Protein AF-A0A7S1T721-F1 (afdb_monomer_lite)

Sequence (139 aa):
MPKGSGSCIAAAPPLPSSWQLRHRRAAVNPCRRPHQLRRCPDRTATWREYELRRGQQLLIEADSDTDASIRLLDGSAEMYGAELFAEQSVSISEPRLSVFTRTGCRIHITGGAQCTCSESAEAQMDAYLEAHSHLNDRR

Organism: NCBI:txid63592

InterPro domains:
  IPR032324 Clp1, N-terminal [PF16573] (51-139)
  IPR038239 Clp1, N-terminal domain superfamily [G3DSA:2.60.120.1030] (42-121)

Radius of gyration: 33.01 Å; chains: 1; bounding box: 82×43×84 Å

pLDDT: mean 75.85, std 22.19, range [33.75, 97.12]

Foldseek 3Di:
DDDDDDDDDDDDDDDDDDDDDDDDDDPPPDPDDPDDPPPPPDDDFDKDKDKDAAQKKKKKAADPVKWKKKAWCDDWKDWVNHTGDHPDIDIDPDRITMITHRHITMMMMTMDIDMDMDNHRNVVVVVVVVVVVVVVVVD

Secondary structure (DSSP, 8-state):
----------PPPPPP--------------------------S---EEEEEEETT-EEEEEE-TTS-EEEEEEEE-EEETTEEEPBT-EEEE-SSEEEEE-SSEEEEEEESSEEEEEES--HHHHHHHHHHHHHHHTT-

Structure (mmCIF, N/CA/C/O backbone):
data_AF-A0A7S1T721-F1
#
_entry.id   AF-A0A7S1T721-F1
#
loop_
_atom_site.group_PDB
_atom_site.id
_atom_site.type_symbol
_atom_site.label_atom_id
_atom_site.label_alt_id
_atom_site.label_comp_id
_atom_site.label_asym_id
_atom_site.label_entity_id
_atom_site.label_seq_id
_atom_site.pdbx_PDB_ins_code
_atom_site.Cartn_x
_atom_site.Cartn_y
_atom_site.Cartn_z
_atom_site.occupancy
_atom_site.B_iso_or_equiv
_atom_site.auth_seq_id
_atom_site.auth_comp_id
_atom_site.auth_asym_id
_atom_site.auth_atom_id
_atom_site.pdbx_PDB_model_num
ATOM 1 N N . MET A 1 1 ? -50.811 29.793 35.464 1.00 43.50 1 MET A N 1
ATOM 2 C CA . MET A 1 1 ? -51.898 29.952 36.465 1.00 43.50 1 MET A CA 1
ATOM 3 C C . MET A 1 1 ? -53.196 29.600 35.751 1.00 43.50 1 MET A C 1
ATOM 5 O O . MET A 1 1 ? -53.323 30.119 34.647 1.00 43.50 1 MET A O 1
ATOM 9 N N . PRO A 1 2 ? -54.096 28.726 36.259 1.00 48.97 2 PRO A N 1
ATOM 10 C CA . PRO A 1 2 ? -54.357 28.259 37.644 1.00 48.97 2 PRO A CA 1
ATOM 11 C C . PRO A 1 2 ? -53.751 26.855 37.922 1.00 48.97 2 PRO A C 1
ATOM 13 O O . PRO A 1 2 ? -53.362 26.190 36.973 1.00 48.97 2 PRO A O 1
ATOM 16 N N . LYS A 1 3 ? -53.366 26.419 39.138 1.00 37.62 3 LYS A N 1
ATOM 17 C CA . LYS A 1 3 ? -54.007 26.191 40.466 1.00 37.62 3 LYS A CA 1
ATOM 18 C C . LYS A 1 3 ? -54.842 24.894 40.572 1.00 37.62 3 LYS A C 1
ATOM 20 O O . LYS A 1 3 ? -55.857 24.767 39.903 1.00 37.62 3 LYS A O 1
ATOM 25 N N . GLY A 1 4 ? -54.415 24.008 41.487 1.00 40.22 4 GLY A N 1
ATOM 26 C CA . GLY A 1 4 ? -55.108 22.800 41.974 1.00 40.22 4 GLY A CA 1
ATOM 27 C C . GLY A 1 4 ? -54.104 21.694 42.360 1.00 40.22 4 GLY A C 1
ATOM 28 O O . GLY A 1 4 ? -53.768 20.880 41.517 1.00 40.22 4 GLY A O 1
ATOM 29 N N . SER A 1 5 ? -53.348 21.749 43.465 1.00 40.75 5 SER A N 1
ATOM 30 C CA . SER A 1 5 ? -53.702 21.417 44.864 1.00 40.75 5 SER A CA 1
ATOM 31 C C . SER A 1 5 ? -54.547 20.145 45.035 1.00 40.75 5 SER A C 1
ATOM 33 O O . SER A 1 5 ? -55.761 20.185 44.868 1.00 40.75 5 SER A O 1
ATOM 35 N N . GLY A 1 6 ? -53.899 19.050 45.444 1.00 42.00 6 GLY A N 1
ATOM 36 C CA . GLY A 1 6 ? -54.532 17.783 45.819 1.00 42.00 6 GLY A CA 1
ATOM 37 C C . GLY A 1 6 ? -53.585 16.925 46.656 1.00 42.00 6 GLY A C 1
ATOM 38 O O . GLY A 1 6 ? -52.986 15.981 46.159 1.00 42.00 6 GLY A O 1
ATOM 39 N N . SER A 1 7 ? -53.402 17.325 47.914 1.00 41.50 7 SER A N 1
ATOM 40 C CA . SER A 1 7 ? -52.747 16.563 48.982 1.00 41.50 7 SER A CA 1
ATOM 41 C C . SER A 1 7 ? -53.683 15.458 49.470 1.00 41.50 7 SER A C 1
ATOM 43 O O . SER A 1 7 ? -54.817 15.769 49.824 1.00 41.50 7 SER A O 1
ATOM 45 N N . CYS A 1 8 ? -53.209 14.212 49.551 1.00 38.69 8 CYS A N 1
ATOM 46 C CA . CYS A 1 8 ? -53.799 13.161 50.385 1.00 38.69 8 CYS A CA 1
ATOM 47 C C . CYS A 1 8 ? -52.668 12.302 50.970 1.00 38.69 8 CYS A C 1
ATOM 49 O O . CYS A 1 8 ? -52.144 11.391 50.335 1.00 38.69 8 CYS A O 1
ATOM 51 N N . ILE A 1 9 ? -52.283 12.653 52.194 1.00 39.19 9 ILE A N 1
ATOM 52 C CA . ILE A 1 9 ? -51.450 11.869 53.104 1.00 39.19 9 ILE A CA 1
ATOM 53 C C . ILE A 1 9 ? -52.317 10.722 53.637 1.00 39.19 9 ILE A C 1
ATOM 55 O O . ILE A 1 9 ? -53.380 10.979 54.198 1.00 39.19 9 ILE A O 1
ATOM 59 N N . ALA A 1 10 ? -51.865 9.475 53.503 1.00 42.56 10 ALA A N 1
ATOM 60 C CA . ALA A 1 10 ? -52.434 8.340 54.224 1.00 42.56 10 ALA A CA 1
ATOM 61 C C . ALA A 1 10 ? -51.412 7.866 55.264 1.00 42.56 10 ALA A C 1
ATOM 63 O O . ALA A 1 10 ? -50.410 7.230 54.939 1.00 42.56 10 ALA A O 1
ATOM 64 N N . ALA A 1 11 ? -51.653 8.252 56.516 1.00 39.41 11 ALA A N 1
ATOM 65 C CA . ALA A 1 11 ? -50.906 7.808 57.680 1.00 39.41 11 ALA A CA 1
ATOM 66 C C .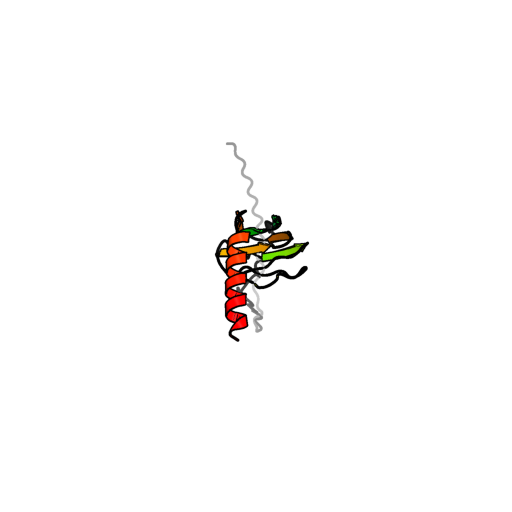 ALA A 1 11 ? -51.246 6.340 57.987 1.00 39.41 11 ALA A C 1
ATOM 68 O O . ALA A 1 11 ? -52.413 5.994 58.167 1.00 39.41 11 ALA A O 1
ATOM 69 N N . ALA A 1 12 ? -50.224 5.485 58.054 1.00 53.25 12 ALA A N 1
ATOM 70 C CA . ALA A 1 12 ? -50.346 4.117 58.545 1.00 53.25 12 ALA A CA 1
ATOM 71 C C . ALA A 1 12 ? -50.209 4.094 60.085 1.00 53.25 12 ALA A C 1
ATOM 73 O O . ALA A 1 12 ? -49.391 4.842 60.629 1.00 53.25 12 ALA A O 1
ATOM 74 N N . PRO A 1 13 ? -50.997 3.270 60.799 1.00 61.84 13 PRO A N 1
ATOM 75 C CA . PRO A 1 13 ? -51.013 3.237 62.260 1.00 61.84 13 PRO A CA 1
ATOM 76 C C . PRO A 1 13 ? -49.749 2.585 62.860 1.00 61.84 13 PRO A C 1
ATOM 78 O O . PRO A 1 13 ? -49.121 1.742 62.215 1.00 61.84 13 PRO A O 1
ATOM 81 N N . PRO A 1 14 ? -49.374 2.942 64.104 1.00 55.56 14 PRO A N 1
ATOM 82 C CA . PRO A 1 14 ? -48.174 2.427 64.758 1.00 55.56 14 PRO A CA 1
ATOM 83 C C . PRO A 1 14 ? -48.369 0.989 65.260 1.00 55.56 14 PRO A C 1
ATOM 85 O O . PRO A 1 14 ? -49.352 0.682 65.934 1.00 55.56 14 PRO A O 1
ATOM 88 N N . LEU A 1 15 ? -47.398 0.117 64.973 1.00 57.59 15 LEU A N 1
ATOM 89 C CA . LEU A 1 15 ? -47.312 -1.224 65.554 1.00 57.59 15 LEU A CA 1
ATOM 90 C C . LEU A 1 15 ? -46.479 -1.203 66.850 1.00 57.59 15 LEU A C 1
ATOM 92 O O . LEU A 1 15 ? -45.462 -0.505 66.910 1.00 57.59 15 LEU A O 1
ATOM 96 N N . PRO A 1 16 ? -46.896 -1.946 67.891 1.00 51.38 16 PRO A N 1
ATOM 97 C CA . PRO A 1 16 ? -46.320 -1.848 69.223 1.00 51.38 16 PRO A CA 1
ATOM 98 C C . PRO A 1 16 ? -44.988 -2.583 69.393 1.00 51.38 16 PRO A C 1
ATOM 100 O O . PRO A 1 16 ? -44.710 -3.637 68.823 1.00 51.38 16 PRO A O 1
ATOM 103 N N . SER A 1 17 ? -44.200 -2.002 70.290 1.00 45.88 17 SER A N 1
ATOM 104 C CA . SER A 1 17 ? -42.945 -2.485 70.836 1.00 45.88 17 SER A CA 1
ATOM 105 C C . SER A 1 17 ? -43.137 -3.734 71.697 1.00 45.88 17 SER A C 1
ATOM 107 O O . SER A 1 17 ? -43.634 -3.639 72.818 1.00 45.88 17 SER A O 1
ATOM 109 N N . SER A 1 18 ? -42.643 -4.888 71.258 1.00 44.91 18 SER A N 1
ATOM 110 C CA . SER A 1 18 ? -41.943 -5.766 72.195 1.00 44.91 18 SER A CA 1
ATOM 111 C C . SER A 1 18 ? -41.034 -6.785 71.511 1.00 44.91 18 SER A C 1
ATOM 113 O O . SER A 1 18 ? -41.468 -7.667 70.788 1.00 44.91 18 SER A O 1
ATOM 115 N N . TRP A 1 19 ? -39.740 -6.617 71.791 1.00 41.31 19 TRP A N 1
ATOM 116 C CA . TRP A 1 19 ? -38.812 -7.675 72.182 1.00 41.31 19 TRP A CA 1
ATOM 117 C C . TRP A 1 19 ? -38.781 -8.957 71.341 1.00 41.31 19 TRP A C 1
ATOM 119 O O . TRP A 1 19 ? -39.477 -9.916 71.641 1.00 41.31 19 TRP A O 1
ATOM 129 N N . GLN A 1 20 ? -37.791 -9.039 70.448 1.00 52.62 20 GLN A N 1
ATOM 130 C CA . GLN A 1 20 ? -36.815 -10.136 70.488 1.00 52.62 20 GLN A CA 1
ATOM 131 C C . GLN A 1 20 ? -35.539 -9.755 69.717 1.00 52.62 20 GLN A C 1
ATOM 133 O O . GLN A 1 20 ? -35.442 -9.852 68.497 1.00 52.62 20 GLN A O 1
ATOM 138 N N . LEU A 1 21 ? -34.528 -9.308 70.471 1.00 44.84 21 LEU A N 1
ATOM 139 C CA . LEU A 1 21 ? -33.126 -9.410 70.071 1.00 44.84 21 LEU A CA 1
ATOM 140 C C . LEU A 1 21 ? -32.742 -10.898 70.047 1.00 44.84 21 LEU A C 1
ATOM 142 O O . LEU A 1 21 ? -32.943 -11.576 71.051 1.00 44.84 21 LEU A O 1
ATOM 146 N N . ARG A 1 22 ? -32.039 -11.352 69.003 1.00 43.22 22 ARG A N 1
ATOM 147 C CA . ARG A 1 22 ? -30.608 -11.719 69.082 1.00 43.22 22 ARG A CA 1
ATOM 148 C C . ARG A 1 22 ? -30.118 -12.409 67.799 1.00 43.22 22 ARG A C 1
ATOM 150 O O . ARG A 1 22 ? -30.504 -13.518 67.475 1.00 43.22 22 ARG A O 1
ATOM 157 N N . HIS A 1 23 ? -29.121 -11.742 67.219 1.00 40.81 23 HIS A N 1
ATOM 158 C CA . HIS A 1 23 ? -27.871 -12.273 66.662 1.00 40.81 23 HIS A CA 1
ATOM 159 C C . HIS A 1 23 ? -27.827 -12.990 65.304 1.00 40.81 23 HIS A C 1
ATOM 161 O O . HIS A 1 23 ? -28.151 -14.159 65.160 1.00 40.81 23 HIS A O 1
ATOM 167 N N . ARG A 1 24 ? -27.096 -12.289 64.420 1.00 35.91 24 ARG A N 1
ATOM 168 C CA . ARG A 1 24 ? -26.047 -12.783 63.511 1.00 35.91 24 ARG A CA 1
ATOM 169 C C . ARG A 1 24 ? -26.511 -13.574 62.281 1.00 35.91 24 ARG A C 1
ATOM 171 O O . ARG A 1 24 ? -26.586 -14.792 62.308 1.00 35.91 24 ARG A O 1
ATOM 178 N N . 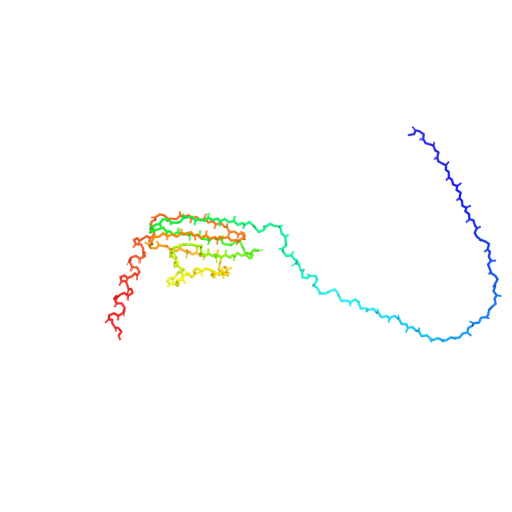ARG A 1 25 ? -26.488 -12.902 61.127 1.00 38.94 25 ARG A N 1
ATOM 179 C CA . ARG A 1 25 ? -25.310 -12.880 60.231 1.00 38.94 25 ARG A CA 1
ATOM 180 C C . ARG A 1 25 ? -25.505 -11.837 59.131 1.00 38.94 25 ARG A C 1
ATOM 182 O O . ARG A 1 25 ? -26.471 -11.874 58.382 1.00 38.94 25 ARG A O 1
ATOM 189 N N . ALA A 1 26 ? -24.553 -10.914 59.058 1.00 39.00 26 ALA A N 1
ATOM 190 C CA . ALA A 1 26 ? -24.348 -10.056 57.909 1.00 39.00 26 ALA A CA 1
ATOM 191 C C . ALA A 1 26 ? -23.883 -10.914 56.726 1.00 39.00 26 ALA A C 1
ATOM 193 O O . ALA A 1 26 ? -22.879 -11.615 56.830 1.00 39.00 26 ALA A O 1
ATOM 194 N N . ALA A 1 27 ? -24.594 -10.820 55.608 1.00 42.88 27 ALA A N 1
ATOM 195 C CA . ALA A 1 27 ? -24.059 -11.119 54.288 1.00 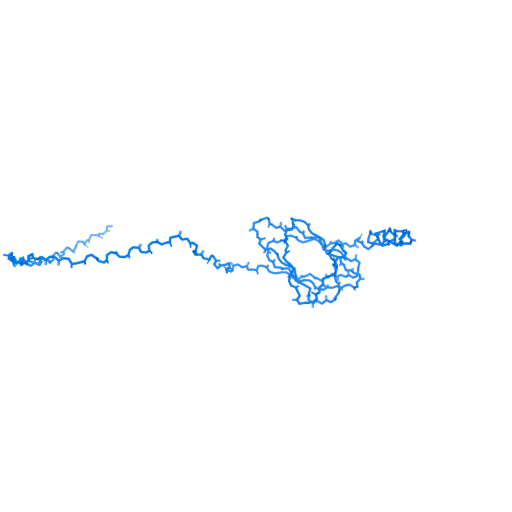42.88 27 ALA A CA 1
ATOM 196 C C . ALA A 1 27 ? -24.166 -9.840 53.452 1.00 42.88 27 ALA A C 1
ATOM 198 O O . ALA A 1 27 ? -24.925 -9.735 52.496 1.00 42.88 27 ALA A O 1
ATOM 199 N N . VAL A 1 28 ? -23.401 -8.833 53.870 1.00 42.22 28 VAL A N 1
ATOM 200 C CA . VAL A 1 28 ? -22.884 -7.830 52.945 1.00 42.22 28 VAL A CA 1
ATOM 201 C C . VAL A 1 28 ? -21.873 -8.583 52.092 1.00 42.22 28 VAL A C 1
ATOM 203 O O . VAL A 1 28 ? -20.819 -8.957 52.598 1.00 42.22 28 VAL A O 1
ATOM 206 N N . ASN A 1 29 ? -22.205 -8.850 50.828 1.00 46.50 29 ASN A N 1
ATOM 207 C CA . ASN A 1 29 ? -21.193 -9.186 49.835 1.00 46.50 29 ASN A CA 1
ATOM 208 C C . ASN A 1 29 ? -21.132 -8.048 48.805 1.00 46.50 29 ASN A C 1
ATOM 210 O O . ASN A 1 29 ? -21.956 -7.982 47.890 1.00 46.50 29 ASN A O 1
ATOM 214 N N . PRO A 1 30 ? -20.209 -7.091 49.000 1.00 44.62 30 PRO A N 1
ATOM 215 C CA . PRO A 1 30 ? -20.024 -5.937 48.149 1.00 44.62 30 PRO A CA 1
ATOM 216 C C . PRO A 1 30 ? -19.017 -6.310 47.064 1.00 44.62 30 PRO A C 1
ATOM 218 O O . PRO A 1 30 ? -17.825 -6.047 47.183 1.00 44.62 30 PRO A O 1
ATOM 221 N N . CYS A 1 31 ? -19.481 -6.900 45.968 1.00 37.88 31 CYS A N 1
ATOM 222 C CA . CYS A 1 31 ? -18.642 -7.039 44.781 1.00 37.88 31 CYS A CA 1
ATOM 223 C C . CYS A 1 31 ? -18.822 -5.813 43.878 1.00 37.88 31 CYS A C 1
ATOM 225 O O . CYS A 1 31 ? -19.319 -5.894 42.760 1.00 37.88 31 CYS A O 1
ATOM 227 N N . ARG A 1 32 ? -18.374 -4.655 44.383 1.00 44.66 32 ARG A N 1
ATOM 228 C CA . ARG A 1 32 ? -17.864 -3.573 43.537 1.00 44.66 32 ARG A CA 1
ATOM 229 C C . ARG A 1 32 ? -16.564 -4.072 42.905 1.00 44.66 32 ARG A C 1
ATOM 231 O O . ARG A 1 32 ? -15.559 -4.205 43.597 1.00 44.66 32 ARG A O 1
ATOM 238 N N . ARG A 1 33 ? -16.557 -4.279 41.592 1.00 41.78 33 ARG A N 1
ATOM 239 C CA . ARG A 1 33 ? -15.350 -4.098 40.776 1.00 41.78 33 ARG A CA 1
ATOM 240 C C . ARG A 1 33 ? -15.703 -3.198 39.594 1.00 41.78 33 ARG A C 1
ATOM 242 O O . ARG A 1 33 ? -16.337 -3.667 38.655 1.00 41.78 33 ARG A O 1
ATOM 249 N N . PRO A 1 34 ? -15.321 -1.912 39.633 1.00 43.94 34 PRO A N 1
ATOM 250 C CA . PRO A 1 34 ? -15.417 -1.028 38.491 1.00 43.94 34 PRO A CA 1
ATOM 251 C C . PRO A 1 34 ? -14.120 -1.159 37.694 1.00 43.94 34 PRO A C 1
ATOM 253 O O . PRO A 1 34 ? -13.268 -0.289 37.771 1.00 43.94 34 PRO A O 1
ATOM 256 N N . HIS A 1 35 ? -13.927 -2.255 36.963 1.00 40.00 35 HIS A N 1
ATOM 257 C CA . HIS A 1 35 ? -12.844 -2.311 35.984 1.00 40.00 35 HIS A CA 1
ATOM 258 C C . HIS A 1 35 ? -13.329 -2.980 34.707 1.00 40.00 35 HIS A C 1
ATOM 260 O O . HIS A 1 35 ? -13.461 -4.194 34.613 1.00 40.00 35 HIS A O 1
ATOM 266 N N . GLN A 1 36 ? -13.568 -2.088 33.749 1.00 47.06 36 GLN A N 1
ATOM 267 C CA . GLN A 1 36 ? -13.672 -2.317 32.321 1.00 47.06 36 GLN A CA 1
ATOM 268 C C . GLN A 1 36 ? -14.896 -3.120 31.893 1.00 47.06 36 GLN A C 1
ATOM 270 O O . GLN A 1 36 ? -14.829 -4.287 31.516 1.00 47.06 36 GLN A O 1
ATOM 275 N N . LEU A 1 37 ? -16.017 -2.393 31.807 1.00 44.34 37 LEU A N 1
ATOM 276 C CA . LEU A 1 37 ? -16.826 -2.467 30.595 1.00 44.34 37 LEU A CA 1
ATOM 277 C C . LEU A 1 37 ? -15.841 -2.496 29.423 1.00 44.34 37 LEU A C 1
ATOM 279 O O . LEU A 1 37 ? -15.228 -1.475 29.106 1.00 44.34 37 LEU A O 1
ATOM 283 N N . ARG A 1 38 ? -15.629 -3.679 28.839 1.00 42.00 38 ARG A N 1
ATOM 284 C CA . ARG A 1 38 ? -15.104 -3.781 27.486 1.00 42.00 38 ARG A CA 1
ATOM 285 C C . ARG A 1 38 ? -16.036 -2.912 26.666 1.00 42.00 38 ARG A C 1
ATOM 287 O O . ARG A 1 38 ? -17.195 -3.269 26.458 1.00 42.00 38 ARG A O 1
ATOM 294 N N . ARG A 1 39 ? -15.553 -1.719 26.326 1.00 41.09 39 ARG A N 1
ATOM 295 C CA . ARG A 1 39 ? -16.171 -0.845 25.345 1.00 41.09 39 ARG A CA 1
ATOM 296 C C . ARG A 1 39 ? -16.386 -1.761 24.149 1.00 41.09 39 ARG A C 1
ATOM 298 O O . ARG A 1 39 ? -15.411 -2.248 23.594 1.00 41.09 39 ARG A O 1
ATOM 305 N N . CYS A 1 40 ? -17.628 -2.118 23.848 1.00 33.75 40 CYS A N 1
ATOM 306 C CA . CYS A 1 40 ? -17.922 -2.644 22.528 1.00 33.75 40 CYS A CA 1
ATOM 307 C C . CYS A 1 40 ? -17.649 -1.450 21.612 1.00 33.75 40 CYS A C 1
ATOM 309 O O . CYS A 1 40 ? -18.341 -0.440 21.780 1.00 33.75 40 CYS A O 1
ATOM 311 N N . PRO A 1 41 ? -16.626 -1.464 20.740 1.00 47.75 41 PRO A N 1
ATOM 312 C CA . PRO A 1 41 ? -16.559 -0.455 19.708 1.00 47.75 41 PRO A CA 1
ATOM 313 C C . PRO A 1 41 ? -17.615 -0.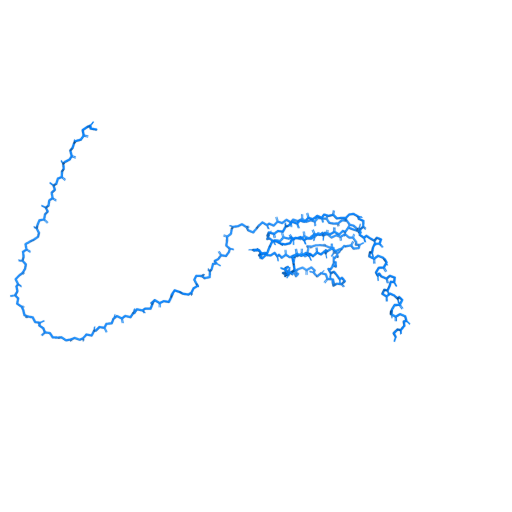871 18.686 1.00 47.75 41 PRO A C 1
ATOM 315 O O . PRO A 1 41 ? -17.326 -1.593 17.740 1.00 47.75 41 PRO A O 1
ATOM 318 N N . ASP A 1 42 ? -18.871 -0.518 18.942 1.00 48.09 42 ASP A N 1
ATOM 319 C CA . ASP A 1 42 ? -19.915 -0.638 17.938 1.00 48.09 42 ASP A CA 1
ATOM 320 C C . ASP A 1 42 ? -20.332 0.757 17.467 1.00 48.09 42 ASP A C 1
ATOM 322 O O . ASP A 1 42 ? -20.617 1.639 18.279 1.00 48.09 42 ASP A O 1
ATOM 326 N N . ARG A 1 43 ? -20.405 0.864 16.134 1.00 48.09 43 ARG A N 1
ATOM 327 C CA . ARG A 1 43 ? -21.007 1.897 15.281 1.00 48.09 43 ARG A CA 1
ATOM 328 C C . ARG A 1 43 ? -20.306 3.246 15.261 1.00 48.09 43 ARG A C 1
ATOM 330 O O . ARG A 1 43 ? -20.589 4.105 16.078 1.00 48.09 43 ARG A O 1
ATOM 337 N N . THR A 1 44 ? -19.440 3.541 14.306 1.00 51.66 44 THR A N 1
ATOM 338 C CA . THR A 1 44 ? -19.534 3.247 12.869 1.00 51.66 44 THR A CA 1
ATOM 339 C C . THR A 1 44 ? -18.146 2.896 12.367 1.00 51.66 44 THR A C 1
ATOM 341 O O . THR A 1 44 ? -17.312 3.786 12.233 1.00 51.66 44 THR A O 1
ATOM 344 N N . ALA A 1 45 ? -17.892 1.616 12.086 1.00 59.12 45 ALA A N 1
ATOM 345 C CA . ALA A 1 45 ? -16.716 1.236 11.316 1.00 59.12 45 ALA A CA 1
ATOM 346 C C . ALA A 1 45 ? -16.888 1.824 9.911 1.00 59.12 45 ALA A C 1
ATOM 348 O O . ALA A 1 45 ? -17.575 1.256 9.061 1.00 59.12 45 ALA A O 1
ATOM 349 N N . THR A 1 46 ? -16.350 3.024 9.703 1.00 83.75 46 THR A N 1
ATOM 350 C CA . THR A 1 46 ? -16.254 3.620 8.380 1.00 83.75 46 THR A CA 1
ATOM 351 C C . THR A 1 46 ? -15.288 2.764 7.597 1.00 83.75 46 THR A C 1
ATOM 353 O O . THR A 1 46 ? -14.133 2.593 7.987 1.00 83.75 46 THR A O 1
ATOM 356 N N . TRP A 1 47 ? -15.793 2.179 6.526 1.00 87.94 47 TRP A N 1
ATOM 357 C CA . TRP A 1 47 ? -14.995 1.397 5.615 1.00 87.94 47 TRP A CA 1
ATOM 358 C C . TRP A 1 47 ? -15.010 2.053 4.245 1.00 87.94 47 TRP A C 1
ATOM 360 O O . TRP A 1 47 ? -15.970 2.735 3.873 1.00 87.94 47 TRP A O 1
ATOM 370 N N . ARG A 1 48 ? -13.904 1.905 3.526 1.00 92.56 48 ARG A N 1
ATOM 371 C CA . ARG A 1 48 ? -13.719 2.436 2.180 1.00 92.56 48 ARG A CA 1
ATOM 372 C C . ARG A 1 48 ? -12.999 1.398 1.343 1.00 92.56 48 ARG A C 1
ATOM 374 O O . ARG A 1 48 ? -12.069 0.748 1.817 1.00 92.56 48 ARG A O 1
ATOM 381 N N . GLU A 1 49 ? -13.430 1.266 0.101 1.00 94.12 49 GLU A N 1
ATOM 382 C CA . GLU A 1 49 ? -12.725 0.484 -0.904 1.00 94.12 49 GLU A CA 1
ATOM 383 C C . GLU A 1 49 ? -11.966 1.420 -1.837 1.00 94.12 49 GLU A C 1
ATOM 385 O O . GLU A 1 49 ? -12.470 2.476 -2.222 1.00 94.12 49 GLU A O 1
ATOM 390 N N . TYR A 1 50 ? -10.758 1.009 -2.202 1.00 94.06 50 TYR A N 1
ATOM 391 C CA . TYR A 1 50 ? -9.916 1.694 -3.166 1.00 94.06 50 TYR A CA 1
ATOM 392 C C . TYR A 1 50 ? -9.525 0.709 -4.257 1.00 94.06 50 TYR A C 1
ATOM 394 O O . TYR A 1 50 ? -9.019 -0.381 -3.981 1.00 94.06 50 TYR A O 1
ATOM 402 N N . GLU A 1 51 ? -9.765 1.106 -5.500 1.00 95.31 51 GLU A N 1
ATOM 403 C CA . GLU A 1 51 ? -9.290 0.397 -6.678 1.00 95.31 51 GLU A CA 1
ATOM 404 C C . GLU A 1 51 ? -8.030 1.099 -7.179 1.00 95.31 51 GLU A C 1
ATOM 406 O O . GLU A 1 51 ? -8.054 2.286 -7.513 1.00 95.31 51 GLU A O 1
ATOM 411 N N . LEU A 1 52 ? -6.920 0.369 -7.182 1.00 94.56 52 LEU A N 1
ATOM 412 C CA . LEU A 1 52 ? -5.625 0.854 -7.632 1.00 94.56 52 LEU A CA 1
ATOM 413 C C . LEU A 1 52 ? -5.310 0.227 -8.982 1.00 94.56 52 LEU A C 1
ATOM 415 O O . LEU A 1 52 ? -5.365 -0.993 -9.152 1.00 94.56 52 LEU A O 1
ATOM 419 N N . ARG A 1 53 ? -4.946 1.070 -9.945 1.00 94.94 53 ARG A N 1
ATOM 420 C CA . ARG A 1 53 ? -4.449 0.633 -11.251 1.00 94.94 53 ARG A CA 1
ATOM 421 C C . ARG A 1 53 ? -2.989 0.206 -11.141 1.00 94.94 53 ARG A C 1
ATOM 423 O O . ARG A 1 53 ? -2.282 0.577 -10.207 1.00 94.94 53 ARG A O 1
ATOM 430 N N . ARG A 1 54 ? -2.524 -0.541 -12.141 1.00 93.50 54 ARG A N 1
ATOM 431 C CA . ARG A 1 54 ? -1.107 -0.885 -12.318 1.00 93.50 54 ARG A CA 1
ATOM 432 C C . ARG A 1 54 ? -0.213 0.349 -12.134 1.00 93.50 54 ARG A C 1
ATOM 434 O O . ARG A 1 54 ? -0.454 1.371 -12.771 1.00 93.50 54 ARG A O 1
ATOM 441 N N . GLY A 1 55 ? 0.803 0.227 -11.281 1.00 91.88 55 GLY A N 1
ATOM 442 C CA . GLY A 1 55 ? 1.793 1.278 -11.038 1.00 91.88 55 GLY A CA 1
ATOM 443 C C . GLY A 1 55 ? 1.337 2.380 -10.077 1.00 91.88 55 GLY A C 1
ATOM 444 O O . GLY A 1 55 ? 2.099 3.317 -9.829 1.00 91.88 55 GLY A O 1
ATOM 445 N N . GLN A 1 56 ? 0.125 2.286 -9.517 1.00 94.44 56 GLN A N 1
ATOM 446 C CA . GLN A 1 56 ? -0.369 3.242 -8.529 1.00 94.44 56 GLN A CA 1
ATOM 447 C C . GLN A 1 56 ? 0.026 2.862 -7.102 1.00 94.44 56 GLN A C 1
ATOM 449 O O . GLN A 1 56 ? 0.276 1.701 -6.766 1.00 94.44 56 GLN A O 1
ATOM 454 N N . GLN A 1 57 ? 0.031 3.880 -6.247 1.00 94.12 57 GLN A N 1
ATOM 455 C CA . GLN A 1 57 ? 0.299 3.754 -4.822 1.00 94.12 57 GLN A CA 1
ATOM 456 C C . GLN A 1 57 ? -0.788 4.456 -4.016 1.00 94.12 57 GLN A C 1
ATOM 458 O O . GLN A 1 57 ? -1.173 5.583 -4.319 1.00 94.12 57 GLN A O 1
ATOM 463 N N . LEU A 1 58 ? -1.253 3.801 -2.960 1.00 94.69 58 LEU A N 1
ATOM 464 C CA . LEU A 1 58 ? -2.146 4.367 -1.965 1.00 94.69 58 LEU A CA 1
ATOM 465 C C . LEU A 1 58 ? -1.327 4.822 -0.764 1.00 94.69 58 LEU A C 1
ATOM 467 O O . LEU A 1 58 ? -0.679 4.009 -0.107 1.00 94.69 58 LEU A O 1
ATOM 471 N N . LEU A 1 59 ? -1.364 6.116 -0.476 1.00 94.06 59 LEU A N 1
ATOM 472 C CA . LEU A 1 59 ? -0.810 6.687 0.742 1.00 94.06 59 LEU A CA 1
ATOM 473 C C . LEU A 1 59 ? -1.914 6.726 1.788 1.00 94.06 59 LEU A C 1
ATOM 475 O O . LEU A 1 59 ? -2.979 7.286 1.536 1.00 94.06 59 LEU A O 1
ATOM 479 N N . ILE A 1 60 ? -1.652 6.125 2.940 1.00 92.56 60 ILE A N 1
ATOM 480 C CA . ILE A 1 60 ? -2.595 6.001 4.044 1.00 92.56 60 ILE A CA 1
ATOM 481 C C . ILE A 1 60 ? -2.024 6.781 5.221 1.00 92.56 60 ILE A C 1
ATOM 483 O O . ILE A 1 60 ? -0.902 6.524 5.654 1.00 92.56 60 ILE A O 1
ATOM 487 N N . GLU A 1 61 ? -2.805 7.718 5.735 1.00 92.50 61 GLU A N 1
ATOM 488 C CA . GLU A 1 61 ? -2.518 8.471 6.950 1.00 92.50 61 GLU A CA 1
ATOM 489 C C . GLU A 1 61 ? -3.570 8.078 7.987 1.00 92.50 61 GLU A C 1
ATOM 491 O O . GLU A 1 61 ? -4.757 8.363 7.814 1.00 92.50 61 GLU A O 1
ATOM 496 N N . ALA A 1 62 ? -3.152 7.337 9.012 1.00 89.81 62 ALA A N 1
ATOM 497 C CA . ALA A 1 62 ? -4.047 6.820 10.041 1.00 8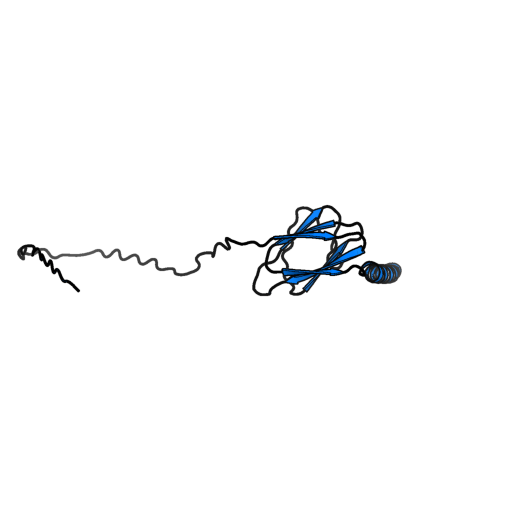9.81 62 ALA A CA 1
ATOM 498 C C . ALA A 1 62 ? -4.199 7.821 11.189 1.00 89.81 62 ALA A C 1
ATOM 500 O O . ALA A 1 62 ? -3.218 8.411 11.649 1.00 89.81 62 ALA A O 1
ATOM 501 N N . ASP A 1 63 ? -5.429 7.982 11.677 1.00 85.50 63 ASP A N 1
ATOM 502 C CA . ASP A 1 63 ? -5.699 8.813 12.844 1.00 85.50 63 ASP A CA 1
ATOM 503 C C . ASP A 1 63 ? -5.166 8.108 14.101 1.00 85.50 63 ASP A C 1
ATOM 505 O O . ASP A 1 63 ? -5.497 6.952 14.364 1.00 85.50 63 ASP A O 1
ATOM 509 N N . SER A 1 64 ? -4.380 8.806 14.927 1.00 77.06 64 SER A N 1
ATOM 510 C CA . SER A 1 64 ? -3.716 8.213 16.103 1.00 77.06 64 SER A CA 1
ATOM 511 C C . SER A 1 64 ? -4.667 7.688 17.187 1.00 77.06 64 SER A C 1
ATOM 513 O O . SER A 1 64 ? -4.219 7.041 18.128 1.00 77.06 64 SER A O 1
ATOM 515 N N . ASP A 1 65 ? -5.957 8.008 17.084 1.00 77.56 65 ASP A N 1
ATOM 516 C CA . ASP A 1 65 ? -6.992 7.685 18.071 1.00 77.56 65 ASP A CA 1
ATOM 517 C C . ASP A 1 65 ? -7.977 6.608 17.568 1.00 77.56 65 ASP A C 1
ATOM 519 O O . ASP A 1 65 ? -8.952 6.285 18.251 1.00 77.56 65 ASP A O 1
ATOM 523 N N . THR A 1 66 ? -7.754 6.049 16.367 1.00 79.69 66 THR A N 1
ATOM 524 C CA . THR A 1 66 ? -8.622 5.010 15.793 1.00 79.69 66 THR A CA 1
ATOM 525 C C . THR A 1 66 ? -7.838 3.813 15.276 1.00 79.69 66 THR A C 1
ATOM 527 O O . THR A 1 66 ? -6.862 3.963 14.547 1.00 79.69 66 THR A O 1
ATOM 530 N N . ASP A 1 67 ? -8.323 2.612 15.591 1.00 83.81 67 ASP A N 1
ATOM 531 C CA . ASP A 1 67 ? -7.784 1.381 15.023 1.00 83.81 67 ASP A CA 1
ATOM 532 C C . ASP A 1 67 ? -8.159 1.302 13.536 1.00 83.81 67 ASP A C 1
ATOM 534 O O . ASP A 1 67 ? -9.336 1.156 13.183 1.00 83.81 67 ASP A O 1
ATOM 538 N N . ALA A 1 68 ? -7.156 1.404 12.662 1.00 89.44 68 ALA A N 1
ATOM 539 C CA . ALA A 1 68 ? -7.322 1.231 11.227 1.00 89.44 68 ALA A CA 1
ATOM 540 C C . ALA A 1 68 ? -6.781 -0.134 10.772 1.00 89.44 68 ALA A C 1
ATOM 542 O O . ALA A 1 68 ? -5.795 -0.647 11.305 1.00 89.44 68 ALA A O 1
ATOM 543 N N . SER A 1 69 ? -7.432 -0.751 9.785 1.00 91.50 69 SER A N 1
ATOM 544 C CA . SER A 1 69 ? -6.987 -2.028 9.217 1.00 91.50 69 SER A CA 1
ATOM 545 C C . SER A 1 69 ? -7.118 -2.046 7.702 1.00 91.50 69 SER A C 1
ATOM 547 O O . SER A 1 69 ? -7.999 -1.391 7.140 1.00 91.50 69 SER A O 1
ATOM 549 N N . ILE A 1 70 ? -6.227 -2.791 7.055 1.00 92.88 70 ILE A N 1
ATOM 550 C CA . ILE A 1 70 ? -6.148 -2.953 5.605 1.00 92.88 70 ILE A CA 1
ATOM 551 C C . ILE A 1 70 ? -6.406 -4.418 5.280 1.00 92.88 70 ILE A C 1
ATOM 553 O O . ILE A 1 70 ? -5.844 -5.310 5.913 1.00 92.88 70 ILE A O 1
ATOM 557 N N . ARG A 1 71 ? -7.219 -4.675 4.262 1.00 93.38 71 ARG A N 1
ATOM 558 C CA . ARG A 1 71 ? -7.439 -6.010 3.715 1.00 93.38 71 ARG A CA 1
ATOM 559 C C . ARG A 1 71 ? -7.370 -5.965 2.196 1.00 93.38 71 ARG A C 1
ATOM 561 O O . ARG A 1 71 ? -8.019 -5.130 1.570 1.00 93.38 71 ARG A O 1
ATOM 568 N N . LEU A 1 72 ? -6.621 -6.891 1.608 1.00 94.88 72 LEU A N 1
ATOM 569 C CA . LEU A 1 72 ? -6.628 -7.103 0.165 1.00 94.88 72 LEU A CA 1
ATOM 570 C C . LEU A 1 72 ? -7.878 -7.908 -0.217 1.00 94.88 72 LEU A C 1
ATOM 572 O O . LEU A 1 72 ? -8.127 -8.977 0.347 1.00 94.88 72 LEU A O 1
ATOM 576 N N . LEU A 1 73 ? -8.676 -7.369 -1.139 1.00 93.00 73 LEU A N 1
ATOM 577 C CA . LEU A 1 73 ? -9.855 -8.046 -1.678 1.00 93.00 73 LEU A CA 1
ATOM 578 C C . LEU A 1 73 ? -9.512 -8.838 -2.936 1.00 93.00 73 LEU A C 1
ATOM 580 O O . LEU A 1 73 ? -9.969 -9.966 -3.082 1.00 93.00 73 LEU A O 1
ATOM 584 N N . ASP A 1 74 ? -8.736 -8.233 -3.835 1.00 92.94 74 ASP A N 1
ATOM 585 C CA . ASP A 1 74 ? -8.388 -8.817 -5.129 1.00 92.94 74 ASP A CA 1
ATOM 586 C C . ASP A 1 74 ? -7.082 -8.226 -5.681 1.00 92.94 74 ASP A C 1
ATOM 588 O O . ASP A 1 74 ? -6.712 -7.093 -5.351 1.00 92.94 74 ASP A O 1
ATOM 592 N N . GLY A 1 75 ? -6.412 -8.980 -6.552 1.00 92.56 75 GLY A N 1
ATOM 593 C CA . GLY A 1 75 ? -5.149 -8.603 -7.187 1.00 92.56 75 GLY A CA 1
ATOM 594 C C . GLY A 1 75 ? -3.917 -8.844 -6.311 1.00 92.56 75 GLY A C 1
ATOM 595 O O . GLY A 1 75 ? -3.901 -9.739 -5.470 1.00 92.56 75 GLY A O 1
ATOM 596 N N . SER A 1 76 ? -2.867 -8.049 -6.533 1.00 92.94 76 SER A N 1
ATOM 597 C CA . SER A 1 76 ? -1.612 -8.107 -5.770 1.00 92.94 76 SER A CA 1
ATOM 598 C C . SER A 1 76 ? -1.231 -6.714 -5.281 1.00 92.94 76 SER A C 1
ATOM 600 O O . SER A 1 76 ? -1.343 -5.726 -6.015 1.00 92.94 76 SER A O 1
ATOM 602 N N . ALA A 1 77 ? -0.808 -6.627 -4.025 1.00 94.31 77 ALA A N 1
ATOM 603 C CA . ALA A 1 77 ? -0.396 -5.389 -3.387 1.00 94.31 77 ALA A CA 1
ATOM 604 C C . ALA A 1 77 ? 0.789 -5.656 -2.460 1.00 94.31 77 ALA A C 1
ATOM 606 O O . ALA A 1 77 ? 0.840 -6.688 -1.796 1.00 94.31 77 ALA A O 1
ATOM 607 N N . GLU A 1 78 ? 1.713 -4.707 -2.379 1.00 93.44 78 GLU A N 1
ATOM 608 C CA . GLU A 1 78 ? 2.875 -4.772 -1.500 1.00 93.44 78 GLU A CA 1
ATOM 609 C C . GLU A 1 78 ? 2.936 -3.539 -0.596 1.00 93.44 78 GLU A C 1
ATOM 611 O O . GLU A 1 78 ? 2.647 -2.413 -1.006 1.00 93.44 78 GLU A O 1
ATOM 616 N N . MET A 1 79 ? 3.324 -3.755 0.656 1.00 92.56 79 MET A N 1
ATOM 617 C CA . MET A 1 79 ? 3.584 -2.716 1.642 1.00 92.56 79 MET A CA 1
ATOM 618 C C . MET A 1 79 ? 5.067 -2.780 2.005 1.00 92.56 79 MET A C 1
ATOM 620 O O . MET A 1 79 ? 5.517 -3.736 2.630 1.00 92.56 79 MET A O 1
ATOM 624 N N . TYR A 1 80 ? 5.840 -1.788 1.556 1.00 88.88 80 TYR A N 1
ATOM 625 C CA . TYR A 1 80 ? 7.299 -1.721 1.748 1.00 88.88 80 TYR A CA 1
ATOM 626 C C . TYR A 1 80 ? 8.053 -3.012 1.363 1.00 88.88 80 TYR A C 1
ATOM 628 O O . TYR A 1 80 ? 8.983 -3.434 2.047 1.00 88.88 80 TYR A O 1
ATOM 636 N N . GLY A 1 81 ? 7.639 -3.653 0.266 1.00 88.31 81 GLY A N 1
ATOM 637 C CA . GLY A 1 81 ? 8.225 -4.905 -0.227 1.00 88.31 81 GLY A CA 1
ATOM 638 C C . GLY A 1 81 ? 7.677 -6.181 0.422 1.00 88.31 81 GLY A C 1
ATOM 639 O O . GLY A 1 81 ? 8.035 -7.272 -0.012 1.00 88.31 81 GLY A O 1
ATOM 640 N N . ALA A 1 82 ? 6.796 -6.078 1.423 1.00 90.56 82 ALA A N 1
ATOM 641 C CA . ALA A 1 82 ? 6.049 -7.216 1.948 1.00 90.56 82 ALA A CA 1
ATOM 642 C C . ALA A 1 82 ? 4.730 -7.383 1.185 1.00 90.56 82 ALA A C 1
ATOM 644 O O . ALA A 1 82 ? 3.912 -6.463 1.137 1.00 90.56 82 ALA A O 1
ATOM 645 N N . GLU A 1 83 ? 4.512 -8.557 0.599 1.00 92.50 83 GLU A N 1
ATOM 646 C CA . GLU A 1 83 ? 3.279 -8.858 -0.127 1.00 92.50 83 GLU A CA 1
ATOM 647 C C . GLU A 1 83 ? 2.088 -8.990 0.835 1.00 92.50 83 GLU A C 1
ATOM 649 O O . GLU A 1 83 ? 2.166 -9.643 1.880 1.00 92.50 83 GLU A O 1
ATOM 654 N N . LEU A 1 84 ? 0.975 -8.349 0.482 1.00 91.81 84 LEU A N 1
ATOM 655 C CA . LEU A 1 84 ? -0.297 -8.500 1.172 1.00 91.81 84 LEU A CA 1
ATOM 656 C C . LEU A 1 84 ? -1.026 -9.712 0.601 1.00 91.81 84 LEU A C 1
ATOM 658 O O . LEU A 1 84 ? -1.278 -9.797 -0.598 1.00 91.81 84 LEU A O 1
ATOM 662 N N . PHE A 1 85 ? -1.418 -10.632 1.474 1.00 89.44 85 PHE A N 1
ATOM 663 C CA . PHE A 1 85 ? -2.196 -11.797 1.077 1.00 89.44 85 PHE A CA 1
ATOM 664 C C . PHE A 1 85 ? -3.691 -11.495 1.105 1.00 89.44 85 PHE A C 1
ATOM 666 O O . PHE A 1 85 ? -4.198 -10.845 2.027 1.00 89.44 85 PHE A O 1
ATOM 673 N N . ALA A 1 86 ? -4.410 -12.035 0.122 1.00 82.44 86 ALA A N 1
ATOM 674 C CA . ALA A 1 86 ? -5.862 -12.074 0.159 1.00 82.44 86 ALA A CA 1
ATOM 675 C C . ALA A 1 86 ? -6.340 -12.735 1.466 1.00 82.44 86 ALA A C 1
ATOM 677 O O . ALA A 1 86 ? -5.694 -13.631 2.008 1.00 82.44 86 ALA A O 1
ATOM 678 N N . GLU A 1 87 ? -7.468 -12.253 1.988 1.00 76.88 87 GLU A N 1
ATOM 679 C CA . GLU A 1 87 ? -8.103 -12.706 3.239 1.00 76.88 87 GLU A CA 1
ATOM 680 C C . GLU A 1 87 ? -7.419 -12.333 4.561 1.00 76.88 87 GLU A C 1
ATOM 682 O O . GLU A 1 87 ? -8.063 -12.442 5.606 1.00 76.88 87 GLU A O 1
ATOM 687 N N . GLN A 1 88 ? -6.194 -11.805 4.546 1.00 84.62 88 GLN A N 1
ATOM 688 C CA . GLN A 1 88 ? -5.543 -11.315 5.762 1.00 84.62 88 GLN A CA 1
ATOM 689 C C . GLN A 1 88 ? -5.854 -9.833 5.998 1.00 84.62 88 GLN A C 1
ATOM 691 O O . GLN A 1 88 ? -5.732 -8.997 5.102 1.00 84.62 88 GLN A O 1
ATOM 696 N N . SER A 1 89 ? -6.274 -9.506 7.223 1.00 87.50 89 SER A N 1
ATOM 697 C CA . SER A 1 89 ? -6.385 -8.124 7.691 1.00 87.50 89 SER A CA 1
ATOM 698 C C . SER A 1 89 ? -5.109 -7.727 8.422 1.00 87.50 89 SER A C 1
ATOM 700 O O . SER A 1 89 ? -4.739 -8.369 9.406 1.00 87.50 89 SER A O 1
ATOM 702 N N . VAL A 1 90 ? -4.472 -6.651 7.976 1.00 90.31 90 VAL A N 1
ATOM 703 C CA . VAL A 1 90 ? -3.277 -6.085 8.599 1.00 90.31 90 VAL A CA 1
ATOM 704 C C . VAL A 1 90 ? -3.673 -4.826 9.360 1.00 90.31 90 VAL A C 1
ATOM 706 O O . VAL A 1 90 ? -4.234 -3.896 8.779 1.00 90.31 90 VAL A O 1
ATOM 709 N N . SER A 1 91 ? -3.405 -4.798 10.664 1.00 90.12 91 SER A N 1
ATOM 710 C CA . SER A 1 91 ? -3.625 -3.605 11.484 1.00 90.12 91 SER A CA 1
ATOM 711 C C . SER A 1 91 ? -2.576 -2.544 11.169 1.00 90.12 91 SER A C 1
ATOM 713 O O . SER A 1 91 ? -1.383 -2.836 11.105 1.00 90.12 91 SER A O 1
ATOM 715 N N . ILE A 1 92 ? -3.024 -1.304 11.007 1.00 87.88 92 ILE A N 1
ATOM 716 C CA . ILE A 1 92 ? -2.156 -0.150 10.807 1.00 87.88 92 ILE A CA 1
ATOM 717 C C . ILE A 1 92 ? -1.647 0.304 12.175 1.00 87.88 92 ILE A C 1
ATOM 719 O O . ILE A 1 92 ? -2.408 0.825 12.984 1.00 87.88 92 ILE A O 1
ATOM 723 N N . SER A 1 93 ? -0.359 0.096 12.437 1.00 85.56 93 SER A N 1
ATOM 724 C CA . SER A 1 93 ? 0.311 0.593 13.647 1.00 85.56 93 SER A CA 1
ATOM 725 C C . SER A 1 93 ? 1.078 1.895 13.422 1.00 85.56 93 SER A C 1
ATOM 727 O O . SER A 1 93 ? 1.405 2.588 14.382 1.00 85.56 93 SER A O 1
ATOM 729 N N . GLU A 1 94 ? 1.409 2.212 12.170 1.00 85.81 94 GLU A N 1
ATOM 730 C CA . GLU A 1 94 ? 2.178 3.402 11.817 1.00 85.81 94 GLU A CA 1
ATOM 731 C C . GLU A 1 94 ? 1.261 4.546 11.365 1.00 85.81 94 GLU A C 1
ATOM 733 O O . GLU A 1 94 ? 0.270 4.301 10.677 1.00 85.81 94 GLU A O 1
ATOM 738 N N . PRO A 1 95 ? 1.601 5.808 11.690 1.00 87.25 95 PRO A N 1
ATOM 739 C CA . PRO A 1 95 ? 0.774 6.961 11.332 1.00 87.25 95 PRO A CA 1
ATOM 740 C C . PRO A 1 95 ? 0.710 7.192 9.820 1.00 87.25 95 PRO A C 1
ATOM 742 O O . PRO A 1 95 ? -0.243 7.792 9.330 1.00 87.25 95 PRO A O 1
ATOM 745 N N . ARG A 1 96 ? 1.720 6.729 9.072 1.00 91.06 96 ARG A N 1
ATOM 746 C CA . ARG A 1 96 ? 1.786 6.869 7.621 1.00 91.06 96 ARG A CA 1
ATOM 747 C C . ARG A 1 96 ? 2.310 5.596 6.983 1.00 91.06 96 ARG A C 1
ATOM 749 O O . ARG A 1 96 ? 3.416 5.156 7.274 1.00 91.06 96 ARG A O 1
ATOM 756 N N . LEU A 1 97 ? 1.522 5.049 6.073 1.00 92.25 97 LEU A N 1
ATOM 757 C CA . LEU A 1 97 ? 1.833 3.837 5.333 1.00 92.25 97 LEU A CA 1
ATOM 758 C C . LEU A 1 97 ? 1.632 4.068 3.846 1.00 92.25 97 LEU A C 1
ATOM 760 O O . LEU A 1 97 ? 0.904 4.969 3.422 1.00 92.25 97 LEU A O 1
ATOM 764 N N . SER A 1 98 ? 2.270 3.227 3.043 1.00 93.19 98 SER A N 1
ATOM 765 C CA . SER A 1 98 ? 2.031 3.216 1.611 1.00 93.19 98 SER A CA 1
ATOM 766 C C . SER A 1 98 ? 1.870 1.797 1.101 1.00 93.19 98 SER A C 1
ATOM 768 O O . SER A 1 98 ? 2.659 0.919 1.451 1.00 93.19 98 SER A O 1
ATOM 770 N N . VAL A 1 99 ? 0.855 1.596 0.269 1.00 94.12 99 VAL A N 1
ATOM 771 C CA . VAL A 1 99 ? 0.587 0.325 -0.396 1.00 94.12 99 VAL A CA 1
ATOM 772 C C . VAL A 1 99 ? 0.728 0.535 -1.893 1.00 94.12 99 VAL A C 1
ATOM 774 O O . VAL A 1 99 ? 0.089 1.420 -2.457 1.00 94.12 99 VAL A O 1
ATOM 777 N N . PHE A 1 100 ? 1.573 -0.255 -2.536 1.00 95.38 100 PHE A N 1
ATOM 778 C CA . PHE A 1 100 ? 1.839 -0.186 -3.967 1.00 95.38 100 PHE A CA 1
ATOM 779 C C . PHE A 1 100 ? 1.288 -1.423 -4.677 1.00 95.38 100 PHE A C 1
ATOM 781 O O . PHE A 1 100 ? 1.180 -2.496 -4.084 1.00 95.38 100 PHE A O 1
ATOM 788 N N . THR A 1 101 ? 0.939 -1.288 -5.956 1.00 94.88 101 THR A N 1
ATOM 789 C CA . THR A 1 101 ? 0.556 -2.427 -6.794 1.00 94.88 101 THR A CA 1
ATOM 790 C C . THR A 1 101 ? 1.242 -2.403 -8.157 1.00 94.88 101 THR A C 1
ATOM 792 O O . THR A 1 101 ? 1.240 -1.402 -8.875 1.00 94.88 101 THR A O 1
ATOM 795 N N . ARG A 1 102 ? 1.792 -3.556 -8.552 1.00 91.88 102 ARG A N 1
ATOM 796 C CA . ARG A 1 102 ? 2.430 -3.762 -9.865 1.00 91.88 102 ARG A CA 1
ATOM 797 C C . ARG A 1 102 ? 1.450 -4.148 -10.962 1.00 91.88 102 ARG A C 1
ATOM 799 O O . ARG A 1 102 ? 1.718 -3.899 -12.132 1.00 91.88 102 ARG A O 1
ATOM 806 N N . THR A 1 103 ? 0.339 -4.779 -10.605 1.00 92.31 103 THR A N 1
ATOM 807 C CA . THR A 1 103 ? -0.635 -5.326 -11.563 1.00 92.31 103 THR A CA 1
ATOM 808 C C . THR A 1 103 ? -1.979 -4.613 -11.506 1.00 92.31 103 THR A C 1
ATOM 810 O O . THR A 1 103 ? -2.706 -4.612 -12.493 1.00 92.31 103 THR A O 1
ATOM 813 N N . GLY A 1 104 ? -2.291 -3.974 -10.380 1.00 93.56 104 GLY A N 1
ATOM 814 C CA . GLY A 1 104 ? -3.623 -3.506 -10.023 1.00 93.56 104 GLY A CA 1
ATOM 815 C C . GLY A 1 104 ? -4.216 -4.367 -8.907 1.00 93.56 104 GLY A C 1
ATOM 816 O O . GLY A 1 104 ? -3.946 -5.571 -8.824 1.00 93.56 104 GLY A O 1
ATOM 817 N N . CYS A 1 105 ? -4.993 -3.737 -8.028 1.00 94.94 105 CYS A N 1
ATOM 818 C CA . CYS A 1 105 ? -5.622 -4.405 -6.895 1.00 94.94 105 CYS A CA 1
ATOM 819 C C . CYS A 1 105 ? -6.835 -3.641 -6.359 1.00 94.94 105 CYS A C 1
ATOM 821 O O . CYS A 1 105 ? -7.052 -2.463 -6.654 1.00 94.94 105 CYS A O 1
ATOM 823 N N . ARG A 1 106 ? -7.612 -4.331 -5.523 1.00 94.94 106 ARG A N 1
ATOM 824 C CA . ARG A 1 106 ? -8.704 -3.749 -4.742 1.00 94.94 106 ARG A CA 1
ATOM 825 C C . ARG A 1 106 ? -8.422 -3.916 -3.261 1.00 94.94 106 ARG A C 1
ATOM 827 O O . ARG A 1 106 ? -8.246 -5.034 -2.775 1.00 94.94 106 ARG A O 1
ATOM 834 N N . ILE A 1 107 ? -8.407 -2.801 -2.542 1.00 94.06 107 ILE A N 1
ATOM 835 C CA . ILE A 1 107 ? -8.075 -2.748 -1.120 1.00 94.06 107 ILE A CA 1
ATOM 836 C C . ILE A 1 107 ? -9.277 -2.245 -0.339 1.00 94.06 107 ILE A C 1
ATOM 838 O O . ILE A 1 107 ? -9.921 -1.270 -0.717 1.00 94.06 107 ILE A O 1
ATOM 842 N N . HIS A 1 108 ? -9.542 -2.896 0.782 1.00 93.62 108 HIS A N 1
ATOM 843 C CA . HIS A 1 108 ? -10.536 -2.497 1.758 1.00 93.62 108 HIS A CA 1
ATOM 844 C C . HIS A 1 108 ? -9.843 -1.933 2.998 1.00 93.62 108 HIS A C 1
ATOM 846 O O . HIS A 1 108 ? -8.994 -2.596 3.593 1.00 93.62 108 HIS A O 1
ATOM 852 N N . ILE A 1 109 ? -10.210 -0.715 3.387 1.00 92.56 109 ILE A N 1
ATOM 853 C CA . ILE A 1 109 ? -9.693 -0.038 4.576 1.00 92.56 109 ILE A CA 1
ATOM 854 C C . ILE A 1 109 ? -10.843 0.190 5.544 1.00 92.56 109 ILE A C 1
ATOM 856 O O . ILE A 1 109 ? -11.898 0.690 5.158 1.00 92.56 109 ILE A O 1
ATOM 860 N N . THR A 1 110 ? -10.627 -0.143 6.809 1.00 91.50 110 THR A N 1
ATOM 861 C CA . THR A 1 110 ? -11.569 0.114 7.904 1.00 91.50 110 THR A CA 1
ATOM 862 C C . THR A 1 110 ? -10.939 1.055 8.921 1.00 91.50 110 THR A C 1
ATOM 864 O O . THR A 1 110 ? -9.753 0.905 9.198 1.00 91.50 110 THR A O 1
ATOM 867 N N . GLY A 1 111 ? -11.728 1.934 9.539 1.00 88.44 111 GLY A N 1
ATOM 868 C CA . GLY A 1 111 ? -11.268 2.847 10.595 1.00 88.44 111 GLY A CA 1
ATOM 869 C C . GLY A 1 111 ? -11.122 4.296 10.122 1.00 88.44 111 GLY A C 1
ATOM 870 O O . GLY A 1 111 ? -11.552 4.644 9.017 1.00 88.44 111 GLY A O 1
ATOM 871 N N . GLY A 1 112 ? -10.565 5.151 10.982 1.00 85.81 112 GLY A N 1
ATOM 872 C CA . GLY A 1 112 ? -10.251 6.545 10.669 1.00 85.81 112 GLY A CA 1
ATOM 873 C C . GLY A 1 112 ? -8.909 6.639 9.950 1.00 85.81 112 GLY A C 1
ATOM 874 O O . GLY A 1 112 ? -7.848 6.543 10.565 1.00 85.81 112 GLY A O 1
ATOM 875 N N . ALA A 1 113 ? -8.954 6.768 8.626 1.00 88.50 113 ALA A N 1
ATOM 876 C CA . ALA A 1 113 ? -7.765 7.003 7.819 1.00 88.50 113 ALA A CA 1
ATOM 877 C C . ALA A 1 113 ? -8.076 7.935 6.646 1.00 88.50 113 ALA A C 1
ATOM 879 O O . ALA A 1 113 ? -9.108 7.806 5.973 1.00 88.50 113 ALA A O 1
ATOM 880 N N . GLN A 1 114 ? -7.155 8.857 6.379 1.00 90.44 114 GLN A N 1
ATOM 881 C CA . GLN A 1 114 ? -7.118 9.610 5.134 1.00 90.44 114 GLN A CA 1
ATOM 882 C C . GLN A 1 114 ? -6.315 8.817 4.112 1.00 90.44 114 GLN A C 1
ATOM 884 O O . GLN A 1 114 ? -5.270 8.249 4.426 1.00 90.44 114 GLN A O 1
ATOM 889 N N . CYS A 1 115 ? -6.813 8.744 2.880 1.00 91.56 115 CYS A N 1
ATOM 890 C CA . CYS A 1 115 ? -6.133 8.008 1.824 1.00 91.56 115 CYS A CA 1
ATOM 891 C C . CYS A 1 115 ? -6.018 8.868 0.572 1.00 91.56 115 CYS A C 1
ATOM 893 O O . CYS A 1 115 ? -6.996 9.484 0.149 1.00 91.56 115 CYS A O 1
ATOM 895 N N . THR A 1 116 ? -4.829 8.879 -0.024 1.00 93.19 116 THR A N 1
ATOM 896 C CA . THR A 1 116 ? -4.537 9.597 -1.269 1.00 93.19 116 THR A CA 1
ATOM 897 C C . THR A 1 116 ? -3.907 8.637 -2.268 1.00 93.19 116 THR A C 1
ATOM 899 O O . THR A 1 116 ? -2.933 7.960 -1.942 1.00 93.19 116 THR A O 1
ATOM 902 N N . CYS A 1 117 ? -4.437 8.582 -3.488 1.00 90.69 117 CYS A N 1
ATOM 903 C CA . CYS A 1 117 ? -3.830 7.816 -4.575 1.00 90.69 117 CYS A CA 1
ATOM 904 C C . CYS A 1 117 ? -2.765 8.660 -5.286 1.00 90.69 117 CYS A C 1
ATOM 906 O O . CYS A 1 117 ? -3.014 9.809 -5.645 1.00 90.69 117 CYS A O 1
ATOM 908 N N . SER A 1 118 ? -1.597 8.071 -5.519 1.00 89.19 118 SER A N 1
ATOM 909 C CA . SER A 1 118 ? -0.512 8.637 -6.318 1.00 89.19 118 SER A CA 1
ATOM 910 C C . SER A 1 118 ? -0.330 7.823 -7.598 1.00 89.19 118 SER A C 1
ATOM 912 O O . SER A 1 118 ? -0.268 6.592 -7.559 1.00 89.19 118 SER A O 1
ATOM 914 N N . GLU A 1 119 ? -0.236 8.514 -8.736 1.00 83.31 119 GLU A N 1
ATOM 915 C CA . GLU A 1 119 ? -0.119 7.901 -10.067 1.00 83.31 119 GLU A CA 1
ATOM 916 C C . GLU A 1 119 ? 1.332 7.698 -10.530 1.00 83.31 119 GLU A C 1
ATOM 918 O O . GLU A 1 119 ? 1.567 7.036 -11.534 1.00 83.31 119 GLU A O 1
ATOM 923 N N . SER A 1 120 ? 2.319 8.253 -9.821 1.00 77.69 120 SER A N 1
ATOM 924 C CA . SER A 1 120 ? 3.725 8.285 -10.266 1.00 77.69 120 SER A CA 1
ATOM 925 C C . SER A 1 120 ? 4.670 7.439 -9.408 1.00 77.69 120 SER A C 1
ATOM 927 O O . SER A 1 120 ? 5.836 7.790 -9.239 1.00 77.69 120 SER A O 1
ATOM 929 N N . ALA A 1 121 ? 4.180 6.332 -8.850 1.00 84.31 121 ALA A N 1
ATOM 930 C CA . ALA A 1 121 ? 4.986 5.470 -7.987 1.00 84.31 121 ALA A CA 1
ATOM 931 C C . ALA A 1 121 ? 5.837 4.443 -8.757 1.00 84.31 121 ALA A C 1
ATOM 933 O O . ALA A 1 121 ? 6.906 4.078 -8.277 1.00 84.31 121 ALA A O 1
ATOM 934 N N . GLU A 1 122 ? 5.413 4.011 -9.953 1.00 87.00 122 GLU A N 1
ATOM 935 C CA . GLU A 1 122 ? 6.080 2.945 -10.729 1.00 87.00 122 GLU A CA 1
ATOM 936 C C . GLU A 1 122 ? 7.580 3.215 -10.942 1.00 87.00 122 GLU A C 1
ATOM 938 O O . GLU A 1 122 ? 8.410 2.399 -10.549 1.00 87.00 122 GLU A O 1
ATOM 943 N N . ALA A 1 123 ? 7.945 4.409 -11.425 1.00 85.75 123 ALA A N 1
ATOM 944 C CA . ALA A 1 123 ? 9.343 4.767 -11.681 1.00 85.75 123 ALA A CA 1
ATOM 945 C C . ALA A 1 123 ? 10.225 4.756 -10.416 1.00 85.75 123 ALA A C 1
ATOM 947 O O . ALA A 1 123 ? 11.407 4.422 -10.481 1.00 85.75 123 ALA A O 1
ATOM 948 N N . GLN A 1 124 ? 9.665 5.115 -9.255 1.00 89.69 124 GLN A N 1
ATOM 949 C CA . GLN A 1 124 ? 10.395 5.049 -7.984 1.00 89.69 124 GLN A CA 1
ATOM 950 C C . GLN A 1 124 ? 10.596 3.596 -7.543 1.00 89.69 124 GLN A C 1
ATOM 952 O O . GLN A 1 124 ? 11.671 3.239 -7.064 1.00 89.69 124 GLN A O 1
ATOM 957 N N . MET A 1 125 ? 9.585 2.747 -7.741 1.00 91.06 125 MET A N 1
ATOM 958 C CA . MET A 1 125 ? 9.662 1.326 -7.400 1.00 91.06 125 MET A CA 1
ATOM 959 C C . MET A 1 125 ? 10.638 0.562 -8.300 1.00 91.06 125 MET A C 1
ATOM 961 O O . MET A 1 125 ? 11.316 -0.345 -7.818 1.00 91.06 125 MET A O 1
ATOM 965 N N . ASP A 1 126 ? 10.764 0.943 -9.571 1.00 92.06 126 ASP A N 1
ATOM 966 C CA . ASP A 1 126 ? 11.748 0.357 -10.487 1.00 92.06 126 ASP A CA 1
ATOM 967 C C . ASP A 1 126 ? 13.187 0.686 -10.066 1.00 92.06 126 ASP A C 1
ATOM 969 O O . ASP A 1 126 ? 14.042 -0.200 -10.052 1.00 92.06 126 ASP A O 1
ATOM 973 N N . ALA A 1 127 ? 13.444 1.916 -9.608 1.00 93.25 127 ALA A N 1
ATOM 974 C CA . ALA A 1 127 ? 14.749 2.290 -9.061 1.00 93.25 127 ALA A CA 1
ATOM 975 C C . ALA A 1 127 ? 15.116 1.464 -7.811 1.00 93.25 127 ALA A C 1
ATOM 977 O O . ALA A 1 127 ? 16.274 1.079 -7.627 1.00 93.25 127 ALA A O 1
ATOM 978 N N . TYR A 1 128 ? 14.136 1.144 -6.956 1.00 93.50 128 TYR A N 1
ATOM 979 C CA . TYR A 1 128 ? 14.362 0.262 -5.807 1.00 93.50 128 TYR A CA 1
ATOM 980 C C . TYR A 1 128 ? 14.667 -1.181 -6.222 1.00 93.50 128 TYR A C 1
ATOM 982 O O . TYR A 1 128 ? 15.530 -1.815 -5.611 1.00 93.50 128 TYR A O 1
ATOM 990 N N . LEU A 1 129 ? 14.015 -1.693 -7.269 1.00 93.12 129 LEU A N 1
ATOM 991 C CA . LEU A 1 129 ? 14.318 -3.019 -7.816 1.00 93.12 129 LEU A CA 1
ATOM 992 C C . LEU A 1 129 ? 15.715 -3.096 -8.434 1.00 93.12 129 LEU A C 1
ATOM 994 O O . LEU A 1 129 ? 16.420 -4.089 -8.239 1.00 93.12 129 LEU A O 1
ATOM 998 N N . GLU A 1 130 ? 16.132 -2.058 -9.156 1.00 95.75 130 GLU A N 1
ATOM 999 C CA . GLU A 1 130 ? 17.479 -1.975 -9.719 1.00 95.75 130 GLU A CA 1
ATOM 1000 C C . GLU A 1 130 ? 18.531 -2.004 -8.603 1.00 95.75 130 GLU A C 1
ATOM 1002 O O . GLU A 1 130 ? 19.452 -2.823 -8.621 1.00 95.75 130 GLU A O 1
ATOM 1007 N N . ALA A 1 131 ? 18.349 -1.175 -7.570 1.00 95.38 131 ALA A N 1
ATOM 1008 C CA . ALA A 1 131 ? 19.229 -1.164 -6.407 1.00 95.38 131 ALA A CA 1
ATOM 1009 C C . ALA A 1 131 ? 19.273 -2.530 -5.700 1.00 95.38 131 ALA A C 1
ATOM 1011 O O . ALA A 1 131 ? 20.351 -2.993 -5.321 1.00 95.38 131 ALA A O 1
ATOM 1012 N N . HIS A 1 132 ? 18.124 -3.197 -5.548 1.00 94.62 132 HIS A N 1
ATOM 1013 C CA . HIS A 1 132 ? 18.055 -4.542 -4.980 1.00 94.62 132 HIS A CA 1
ATOM 1014 C C . HIS A 1 132 ? 18.852 -5.555 -5.811 1.00 94.62 132 HIS A C 1
ATOM 1016 O O . HIS A 1 132 ? 19.625 -6.326 -5.246 1.00 94.62 132 HIS A O 1
ATOM 1022 N N . SER A 1 133 ? 18.718 -5.512 -7.138 1.00 96.06 133 SER A N 1
ATOM 1023 C CA . SER A 1 1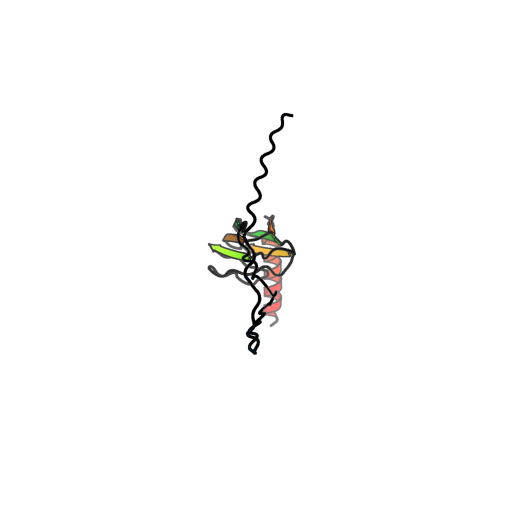33 ? 19.427 -6.407 -8.060 1.00 96.06 133 SER A CA 1
ATOM 1024 C C . SER A 1 133 ? 20.944 -6.228 -7.948 1.00 96.06 133 SER A C 1
ATOM 1026 O O . SER A 1 133 ? 21.659 -7.197 -7.703 1.00 96.06 133 SER A O 1
ATOM 1028 N N . HIS A 1 134 ? 21.431 -4.981 -7.965 1.00 97.12 134 HIS A N 1
ATOM 1029 C CA . HIS A 1 134 ? 22.856 -4.676 -7.785 1.00 97.12 134 HIS A CA 1
ATOM 1030 C C . HIS A 1 134 ? 23.425 -5.150 -6.440 1.00 97.12 134 HIS A C 1
ATOM 1032 O O . HIS A 1 134 ? 24.596 -5.524 -6.351 1.00 97.12 134 HIS A O 1
ATOM 1038 N N . LEU A 1 135 ? 22.631 -5.101 -5.367 1.00 97.00 135 LEU A N 1
ATOM 1039 C CA . LEU A 1 135 ? 23.050 -5.618 -4.063 1.00 97.00 135 LEU A CA 1
ATOM 1040 C C . LEU A 1 135 ? 23.043 -7.147 -4.029 1.00 97.00 135 LEU A C 1
ATOM 1042 O O . LEU A 1 135 ? 23.928 -7.736 -3.409 1.00 97.00 135 LEU A O 1
ATOM 1046 N N . ASN A 1 136 ? 22.072 -7.777 -4.687 1.00 95.94 136 ASN A N 1
ATOM 1047 C CA . ASN A 1 136 ? 21.946 -9.226 -4.735 1.00 95.94 136 ASN A CA 1
ATOM 1048 C C . ASN A 1 136 ? 23.064 -9.878 -5.564 1.00 95.94 136 ASN A C 1
ATOM 1050 O O . ASN A 1 136 ? 23.585 -10.905 -5.150 1.00 95.94 136 ASN A O 1
ATOM 1054 N N . ASP A 1 137 ? 23.507 -9.246 -6.654 1.00 96.31 137 ASP A N 1
ATOM 1055 C CA . ASP A 1 137 ? 24.628 -9.728 -7.482 1.00 96.31 137 ASP A CA 1
ATOM 1056 C C . ASP A 1 137 ? 25.975 -9.750 -6.739 1.00 96.31 137 ASP A C 1
ATOM 1058 O O . ASP A 1 137 ? 26.909 -10.451 -7.128 1.00 96.31 137 ASP A O 1
ATOM 1062 N N . ARG A 1 138 ? 26.100 -8.956 -5.670 1.00 95.25 138 ARG A N 1
ATOM 1063 C CA . ARG A 1 138 ? 27.308 -8.871 -4.834 1.00 95.25 138 ARG A CA 1
ATOM 1064 C C . ARG A 1 138 ? 27.293 -9.840 -3.652 1.00 95.25 138 ARG A C 1
ATOM 1066 O O . ARG A 1 138 ? 28.250 -9.832 -2.874 1.00 95.25 138 ARG A O 1
ATOM 1073 N N . ARG A 1 139 ? 26.199 -10.578 -3.471 1.00 90.06 139 ARG A N 1
ATOM 1074 C CA . ARG A 1 139 ? 25.985 -11.497 -2.355 1.00 90.06 139 ARG A CA 1
ATOM 1075 C C . ARG A 1 139 ? 26.494 -12.892 -2.683 1.00 90.06 139 ARG A C 1
ATOM 1077 O O . ARG A 1 139 ? 27.049 -13.507 -1.747 1.00 90.06 139 ARG A O 1
#